Protein AF-A0A9Q1I9V9-F1 (afdb_monomer_lite)

pLDDT: mean 81.14, std 13.51, range [46.59, 95.5]

Radius of gyration: 14.07 Å; chains: 1; bounding box: 34×31×32 Å

Structure (mmCIF, N/CA/C/O backbone):
data_AF-A0A9Q1I9V9-F1
#
_entry.id   AF-A0A9Q1I9V9-F1
#
loop_
_atom_site.group_PDB
_atom_site.id
_atom_site.type_symbol
_atom_site.label_atom_id
_atom_site.label_alt_id
_atom_site.label_comp_id
_atom_site.label_asym_id
_atom_site.label_entity_id
_atom_site.label_seq_id
_atom_si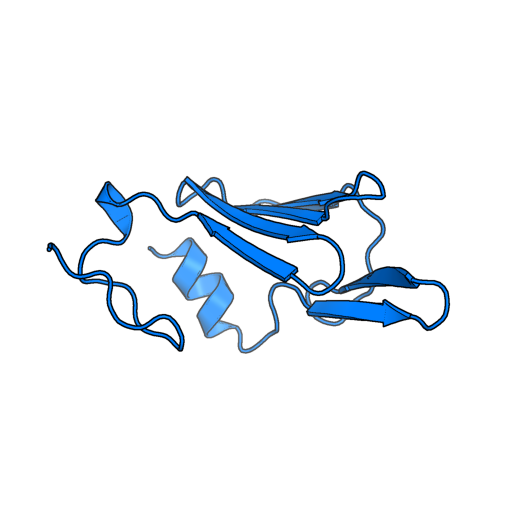te.pdbx_PDB_ins_code
_atom_site.Cartn_x
_atom_site.Cartn_y
_atom_site.Cartn_z
_atom_site.occupancy
_atom_site.B_iso_or_equiv
_atom_site.auth_seq_id
_atom_site.auth_comp_id
_atom_site.auth_asym_id
_atom_site.auth_atom_id
_atom_site.pdbx_PDB_model_num
ATOM 1 N N . MET A 1 1 ? -7.538 -8.683 13.013 1.00 52.72 1 MET A N 1
ATOM 2 C CA . MET A 1 1 ? -6.443 -8.438 13.986 1.00 52.72 1 MET A CA 1
ATOM 3 C C . MET A 1 1 ? -5.313 -9.462 13.846 1.00 52.72 1 MET A C 1
ATOM 5 O O . MET A 1 1 ? -4.161 -9.055 13.779 1.00 52.72 1 MET A O 1
ATOM 9 N N . GLU A 1 2 ? -5.599 -10.765 13.737 1.00 56.50 2 GLU A N 1
ATOM 10 C CA . GLU A 1 2 ? -4.557 -11.807 13.636 1.00 56.50 2 GLU A CA 1
ATOM 11 C C . GLU A 1 2 ? -3.662 -11.713 12.397 1.00 56.50 2 GLU A C 1
ATOM 13 O O . GLU A 1 2 ? -2.471 -11.951 12.523 1.00 56.50 2 GLU A O 1
ATOM 18 N N . THR A 1 3 ? -4.172 -11.310 11.228 1.00 54.62 3 THR A N 1
ATOM 19 C CA . THR A 1 3 ? -3.359 -11.149 10.006 1.00 54.62 3 THR A CA 1
ATOM 20 C C . THR A 1 3 ? -2.245 -10.116 10.188 1.00 54.62 3 THR A C 1
ATOM 22 O O . THR A 1 3 ? -1.083 -10.417 9.950 1.00 54.62 3 THR A O 1
ATOM 25 N N . VAL A 1 4 ? -2.566 -8.926 10.710 1.00 59.47 4 VAL A N 1
ATOM 26 C CA . VAL A 1 4 ? -1.568 -7.882 11.021 1.00 59.47 4 VAL A CA 1
ATOM 27 C C . VAL A 1 4 ? -0.612 -8.353 12.104 1.00 59.47 4 VAL A C 1
ATOM 29 O O . VAL A 1 4 ? 0.587 -8.127 12.005 1.00 59.47 4 VAL A O 1
ATOM 32 N N . ARG A 1 5 ? -1.130 -9.046 13.124 1.00 59.59 5 ARG A N 1
ATOM 33 C CA . ARG A 1 5 ? -0.303 -9.593 14.197 1.00 59.59 5 ARG A CA 1
ATOM 34 C C . ARG A 1 5 ? 0.656 -10.658 13.660 1.00 59.59 5 ARG A C 1
ATOM 36 O O . ARG A 1 5 ? 1.816 -10.615 14.028 1.00 59.59 5 ARG A O 1
ATOM 43 N N . ARG A 1 6 ? 0.235 -11.540 12.746 1.00 57.72 6 ARG A N 1
ATOM 44 C CA . ARG A 1 6 ? 1.109 -12.508 12.057 1.00 57.72 6 ARG A CA 1
ATOM 45 C C . ARG A 1 6 ? 2.176 -11.810 11.215 1.00 57.72 6 ARG A C 1
ATOM 47 O O . ARG A 1 6 ? 3.340 -12.180 11.305 1.00 57.72 6 ARG A O 1
ATOM 54 N N . LEU A 1 7 ? 1.801 -10.773 10.468 1.00 57.78 7 LEU A N 1
ATOM 55 C CA . LEU A 1 7 ? 2.731 -9.976 9.660 1.00 57.78 7 LEU A CA 1
ATOM 56 C C . LEU A 1 7 ? 3.751 -9.220 10.536 1.00 57.78 7 LEU A C 1
ATOM 58 O O . LEU A 1 7 ? 4.922 -9.141 10.185 1.00 57.78 7 LEU A O 1
ATOM 62 N N . TYR A 1 8 ? 3.330 -8.723 11.704 1.00 60.00 8 TYR A N 1
ATOM 63 C CA . TYR A 1 8 ? 4.174 -7.994 12.657 1.00 60.00 8 TYR A CA 1
ATOM 64 C C . TYR A 1 8 ? 5.059 -8.916 13.520 1.00 60.00 8 TYR A C 1
ATOM 66 O O . TYR A 1 8 ? 6.236 -8.637 13.727 1.00 60.00 8 TYR A O 1
ATOM 74 N N . GLN A 1 9 ? 4.521 -10.041 14.010 1.00 52.44 9 GLN A N 1
ATOM 75 C CA . GLN A 1 9 ? 5.220 -10.982 14.902 1.00 52.44 9 GLN A CA 1
ATOM 76 C C . GLN A 1 9 ? 6.343 -11.754 14.205 1.00 52.44 9 GLN A C 1
ATOM 78 O O . GLN A 1 9 ? 7.207 -12.298 14.884 1.00 52.44 9 GLN A O 1
ATOM 83 N N . GLN A 1 10 ? 6.366 -11.798 12.870 1.00 51.66 10 GLN A N 1
ATOM 84 C CA . GLN A 1 10 ? 7.457 -12.442 12.143 1.00 51.66 10 GLN A CA 1
ATOM 85 C C . GLN A 1 10 ? 8.767 -11.641 12.156 1.00 51.66 10 GLN A C 1
ATOM 87 O O . GLN A 1 10 ? 9.766 -12.171 11.683 1.00 51.66 10 GLN A O 1
ATOM 92 N N . GLY A 1 11 ? 8.807 -10.401 12.672 1.00 46.59 11 GLY A N 1
ATOM 93 C CA . GLY A 1 11 ? 10.046 -9.607 12.762 1.00 46.59 11 GLY A CA 1
ATOM 94 C C . GLY A 1 11 ? 10.717 -9.328 11.407 1.00 46.59 11 GLY A C 1
ATOM 95 O O . GLY A 1 11 ? 11.869 -8.908 11.353 1.00 46.59 11 GLY A O 1
ATOM 96 N N . ARG A 1 12 ? 10.005 -9.586 10.304 1.00 54.06 12 ARG A N 1
ATOM 97 C CA . ARG A 1 12 ? 10.462 -9.434 8.920 1.00 54.06 12 ARG A CA 1
ATOM 98 C C . ARG A 1 12 ? 9.771 -8.219 8.327 1.00 54.06 12 ARG A C 1
ATOM 100 O O . ARG A 1 12 ? 8.572 -8.030 8.529 1.00 54.06 12 ARG A O 1
ATOM 107 N N . SER A 1 13 ? 10.507 -7.400 7.583 1.00 59.16 13 SER A N 1
ATOM 108 C CA . SER A 1 13 ? 9.904 -6.321 6.806 1.00 59.16 13 SER A CA 1
ATOM 109 C C . SER A 1 13 ? 8.880 -6.916 5.832 1.00 59.16 13 SER A C 1
ATOM 111 O O . SER A 1 13 ? 9.212 -7.705 4.944 1.00 59.16 13 SER A O 1
ATOM 113 N N . MET A 1 14 ? 7.605 -6.569 6.033 1.00 65.62 14 MET A N 1
ATOM 114 C CA . MET A 1 14 ? 6.507 -7.026 5.175 1.00 65.62 14 MET A CA 1
ATOM 115 C C . MET A 1 14 ? 6.726 -6.558 3.735 1.00 65.62 14 MET A C 1
ATOM 117 O O . MET A 1 14 ? 6.530 -7.312 2.783 1.00 65.62 14 MET A O 1
ATOM 121 N N . MET A 1 15 ? 7.190 -5.317 3.604 1.00 77.69 15 MET A N 1
ATOM 122 C CA . MET A 1 15 ? 7.563 -4.693 2.351 1.00 77.69 15 MET A CA 1
ATOM 123 C C . MET A 1 15 ? 8.654 -3.652 2.618 1.00 77.69 15 MET A C 1
ATOM 125 O O . MET A 1 15 ? 8.510 -2.838 3.531 1.00 77.69 15 MET A O 1
ATOM 129 N N . SER A 1 16 ? 9.712 -3.662 1.812 1.00 82.19 16 SER A N 1
ATOM 130 C CA . SER A 1 16 ? 10.706 -2.583 1.749 1.00 82.19 16 SER A CA 1
ATOM 131 C C . SER A 1 16 ? 10.781 -2.064 0.317 1.00 82.19 16 SER A C 1
ATOM 133 O O . SER A 1 16 ? 10.691 -2.858 -0.626 1.00 82.19 16 SER A O 1
ATOM 135 N N . LEU A 1 17 ? 10.926 -0.747 0.163 1.00 80.06 17 LEU A N 1
ATOM 136 C CA . LEU A 1 17 ? 11.141 -0.109 -1.131 1.00 80.06 17 LEU A CA 1
ATOM 137 C C . LEU A 1 17 ? 12.488 0.598 -1.138 1.00 80.06 17 LEU A C 1
ATOM 139 O O . LEU A 1 17 ? 12.736 1.433 -0.272 1.00 80.06 17 LEU A O 1
ATOM 143 N N . ASP A 1 18 ? 13.291 0.303 -2.155 1.00 82.75 18 ASP A N 1
ATOM 144 C CA . ASP A 1 18 ? 14.519 1.036 -2.449 1.00 82.75 18 ASP A CA 1
ATOM 145 C C . ASP A 1 18 ? 14.359 1.771 -3.775 1.00 82.75 18 ASP A C 1
ATOM 147 O O . ASP A 1 18 ? 13.983 1.172 -4.789 1.00 82.75 18 ASP A O 1
ATOM 151 N N . VAL A 1 19 ? 14.670 3.065 -3.775 1.00 76.69 19 VAL A N 1
ATOM 152 C CA . VAL A 1 19 ? 14.7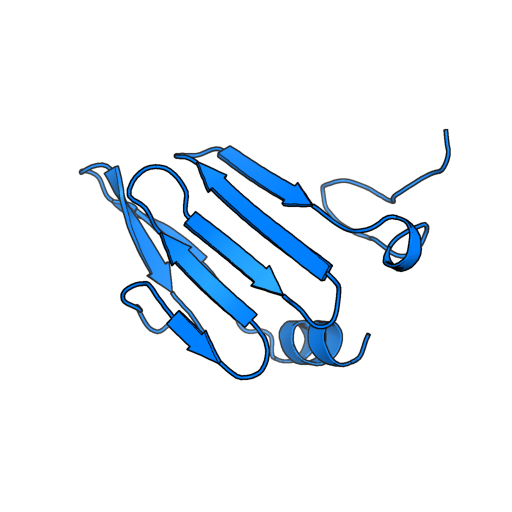18 3.875 -4.994 1.00 76.69 19 VAL A CA 1
ATOM 153 C C . VAL A 1 19 ? 16.151 3.859 -5.510 1.00 76.69 19 VAL A C 1
ATOM 155 O O . VAL A 1 19 ? 17.057 4.392 -4.872 1.00 76.69 19 VAL A O 1
ATOM 158 N N . ALA A 1 20 ? 16.368 3.217 -6.654 1.00 76.50 20 ALA A N 1
ATOM 159 C CA . ALA A 1 20 ? 17.667 3.220 -7.313 1.00 76.50 20 ALA A CA 1
ATOM 160 C C . ALA A 1 20 ? 17.961 4.587 -7.956 1.00 76.50 20 ALA A C 1
ATOM 162 O O . ALA A 1 20 ? 17.063 5.395 -8.196 1.00 76.50 20 ALA A O 1
ATOM 163 N N . SER A 1 21 ? 19.230 4.835 -8.285 1.00 72.81 21 SER A N 1
ATOM 164 C CA . SER A 1 21 ? 19.709 6.094 -8.882 1.00 72.81 21 SER A CA 1
ATOM 165 C C . SER A 1 21 ? 19.014 6.470 -10.198 1.00 72.81 21 SER A C 1
ATOM 167 O O . SER A 1 21 ? 18.949 7.644 -10.546 1.00 72.81 21 SER A O 1
ATOM 169 N N . ASN A 1 22 ? 18.445 5.494 -10.907 1.00 76.50 22 ASN A N 1
ATOM 170 C CA . ASN A 1 22 ? 17.635 5.680 -12.113 1.00 76.50 22 ASN A CA 1
ATOM 171 C C . ASN A 1 22 ? 16.130 5.878 -11.828 1.00 76.50 22 ASN A C 1
ATOM 173 O O . ASN A 1 22 ? 15.313 5.656 -12.717 1.00 76.50 22 ASN A O 1
ATOM 177 N N . MET A 1 23 ? 15.754 6.213 -10.589 1.00 70.50 23 MET A N 1
ATOM 178 C CA . MET A 1 23 ? 14.366 6.317 -10.114 1.00 70.50 23 MET A CA 1
ATOM 179 C C . MET A 1 23 ? 13.552 5.019 -10.243 1.00 70.50 23 MET A C 1
ATOM 181 O O . MET A 1 23 ? 12.326 5.044 -10.138 1.00 70.50 23 MET A O 1
ATOM 185 N N . SER A 1 24 ? 14.205 3.867 -10.439 1.00 78.06 24 SER A N 1
ATOM 186 C CA . SER A 1 24 ? 13.506 2.583 -10.410 1.00 78.06 24 SER A CA 1
ATOM 187 C C . SER A 1 24 ? 13.212 2.160 -8.974 1.00 78.06 24 SER A C 1
ATOM 189 O O . SER A 1 24 ? 14.039 2.307 -8.074 1.00 78.06 24 SER A O 1
ATOM 191 N N . VAL A 1 25 ? 12.006 1.637 -8.766 1.00 83.06 25 VAL A N 1
ATOM 192 C CA . VAL A 1 25 ? 11.533 1.178 -7.460 1.00 83.06 25 VAL A CA 1
ATOM 193 C C . VAL A 1 25 ? 11.775 -0.325 -7.354 1.00 83.06 25 VAL A C 1
ATOM 195 O O . VAL A 1 25 ? 11.168 -1.115 -8.078 1.00 83.06 25 VAL A O 1
ATOM 198 N N . ASN A 1 26 ? 12.658 -0.730 -6.446 1.00 89.19 26 ASN A N 1
ATOM 199 C CA . ASN A 1 26 ? 12.846 -2.130 -6.082 1.00 89.19 26 ASN A CA 1
ATOM 200 C C . ASN A 1 26 ? 11.945 -2.471 -4.903 1.00 89.19 26 ASN A C 1
ATOM 202 O O . ASN A 1 26 ? 11.951 -1.771 -3.895 1.00 89.19 26 ASN A O 1
ATOM 206 N N . ILE A 1 27 ? 11.185 -3.557 -5.028 1.00 90.19 27 ILE A N 1
ATOM 207 C CA . ILE A 1 27 ? 10.244 -3.998 -4.000 1.00 90.19 27 ILE A CA 1
ATOM 208 C C . ILE A 1 27 ? 10.716 -5.336 -3.452 1.00 90.19 27 ILE A C 1
ATOM 210 O O . ILE A 1 27 ? 10.950 -6.285 -4.208 1.00 90.19 27 ILE A O 1
ATOM 214 N N . TYR A 1 28 ? 10.816 -5.410 -2.130 1.00 90.50 28 TYR A N 1
ATOM 215 C CA . TYR A 1 28 ? 11.225 -6.609 -1.415 1.00 90.50 28 TYR A CA 1
ATOM 216 C C . TYR A 1 28 ? 10.102 -7.087 -0.512 1.00 90.50 28 TYR A C 1
ATOM 218 O O . TYR A 1 28 ? 9.545 -6.308 0.256 1.00 90.50 28 TYR A O 1
ATOM 226 N N . VAL A 1 29 ? 9.818 -8.384 -0.573 1.00 88.94 29 VAL A N 1
ATOM 227 C CA . VAL A 1 29 ? 8.943 -9.085 0.367 1.00 88.94 29 VAL A CA 1
ATOM 228 C C . VAL A 1 29 ? 9.794 -10.139 1.045 1.00 88.94 29 VAL A C 1
ATOM 230 O O . VAL A 1 29 ? 10.423 -10.950 0.364 1.00 88.94 29 VAL A O 1
ATOM 233 N N . ASN A 1 30 ? 9.837 -10.150 2.380 1.00 87.00 30 ASN A N 1
ATOM 234 C CA . ASN A 1 30 ? 10.602 -11.154 3.123 1.00 87.00 30 ASN A CA 1
ATOM 235 C C . ASN A 1 30 ? 12.099 -11.208 2.728 1.00 87.00 30 ASN A C 1
ATOM 237 O O . ASN A 1 30 ? 12.691 -12.288 2.704 1.00 87.00 30 ASN A O 1
ATOM 241 N N . HIS A 1 31 ? 12.699 -10.046 2.434 1.00 85.56 31 HIS A N 1
ATOM 242 C CA . HIS A 1 31 ? 14.072 -9.866 1.917 1.00 85.56 31 HIS A CA 1
ATOM 243 C C . HIS A 1 31 ? 14.329 -10.412 0.502 1.00 85.56 31 HIS A C 1
ATOM 245 O O . HIS A 1 31 ? 15.466 -10.416 0.038 1.00 85.56 31 HIS A O 1
ATOM 251 N N . LYS A 1 32 ? 13.292 -10.849 -0.220 1.00 89.81 32 LYS A N 1
ATOM 252 C CA . LYS A 1 32 ? 13.400 -11.287 -1.613 1.00 89.81 32 LYS A CA 1
ATOM 253 C C . LYS A 1 32 ? 12.828 -10.221 -2.538 1.00 89.81 32 LYS A C 1
ATOM 255 O O . LYS A 1 32 ? 11.689 -9.791 -2.355 1.00 89.81 32 LYS A O 1
ATOM 260 N N . ARG A 1 33 ? 13.604 -9.824 -3.550 1.00 91.44 33 ARG A N 1
ATOM 261 C CA . ARG A 1 33 ? 13.129 -8.922 -4.605 1.00 91.44 33 ARG A CA 1
ATOM 262 C C . ARG A 1 33 ? 12.006 -9.602 -5.386 1.00 91.44 33 ARG A C 1
ATOM 264 O O . ARG A 1 33 ? 12.174 -10.736 -5.840 1.00 91.44 33 ARG A O 1
ATOM 271 N N . ILE A 1 34 ? 10.885 -8.909 -5.545 1.00 92.88 34 ILE A N 1
ATOM 272 C CA . ILE A 1 34 ? 9.754 -9.356 -6.364 1.00 92.88 34 ILE A CA 1
ATOM 273 C C . ILE A 1 34 ? 9.603 -8.460 -7.592 1.00 92.88 34 ILE A C 1
ATOM 275 O O . ILE A 1 34 ? 10.143 -7.355 -7.646 1.00 92.88 34 ILE A O 1
ATOM 279 N N . ILE A 1 35 ? 8.860 -8.946 -8.582 1.00 91.94 35 ILE A N 1
ATOM 280 C CA . ILE A 1 35 ? 8.433 -8.169 -9.746 1.00 91.94 35 ILE A CA 1
ATOM 281 C C . ILE A 1 35 ? 6.910 -8.025 -9.629 1.00 91.94 35 ILE A C 1
ATOM 283 O O . ILE A 1 35 ? 6.230 -9.050 -9.581 1.00 91.94 35 ILE A O 1
ATOM 287 N N . PRO A 1 36 ? 6.358 -6.804 -9.519 1.00 91.69 36 PRO A N 1
ATOM 288 C CA . PRO A 1 36 ? 4.912 -6.602 -9.517 1.00 91.69 36 PRO A CA 1
ATOM 289 C C . PRO A 1 36 ? 4.261 -7.020 -10.849 1.00 91.69 36 PRO A C 1
ATOM 291 O O . PRO A 1 36 ? 4.889 -6.916 -11.897 1.00 91.69 36 PRO A O 1
ATOM 294 N N . ALA A 1 37 ? 2.989 -7.424 -10.874 1.00 95.50 37 ALA A N 1
ATOM 295 C CA . ALA A 1 37 ? 2.089 -7.572 -9.726 1.00 95.50 37 ALA A CA 1
ATOM 296 C C . ALA A 1 37 ? 2.401 -8.836 -8.900 1.00 95.50 37 ALA A C 1
ATOM 298 O O . ALA A 1 37 ? 2.687 -9.894 -9.451 1.00 95.50 37 ALA A O 1
ATOM 299 N N . PHE A 1 38 ? 2.331 -8.715 -7.574 1.00 93.94 38 PHE A N 1
ATOM 300 C CA . PHE A 1 38 ? 2.577 -9.806 -6.628 1.00 93.94 38 PHE A CA 1
ATOM 301 C C . PHE A 1 38 ? 1.385 -9.955 -5.682 1.00 93.94 38 PHE A C 1
ATOM 303 O O . PHE A 1 38 ? 0.867 -8.957 -5.182 1.00 93.94 38 PHE A O 1
ATOM 310 N N . GLU A 1 39 ? 0.973 -11.186 -5.398 1.00 94.06 39 GLU A N 1
ATOM 311 C CA . GLU A 1 39 ? -0.139 -11.482 -4.495 1.00 94.06 39 GLU A CA 1
ATOM 312 C C . GLU A 1 39 ? 0.135 -12.759 -3.701 1.00 94.06 39 GLU A C 1
ATOM 314 O O . GLU A 1 39 ? 0.747 -13.704 -4.201 1.00 94.06 39 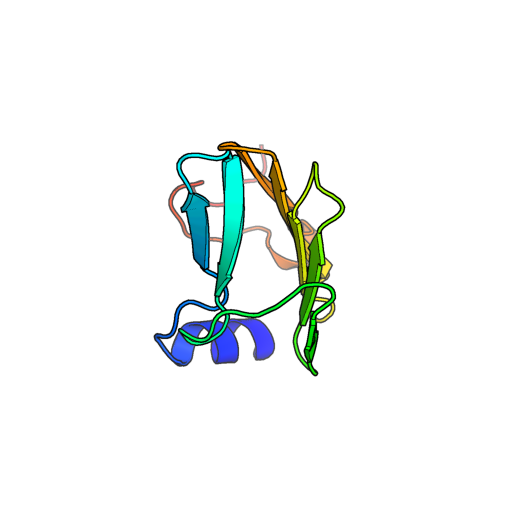GLU A O 1
ATOM 319 N N . ASN A 1 40 ? -0.319 -12.777 -2.452 1.00 89.69 40 ASN A N 1
ATOM 320 C CA . ASN A 1 40 ? -0.407 -13.972 -1.625 1.00 89.69 40 ASN A CA 1
ATOM 321 C C . ASN A 1 40 ? -1.735 -13.960 -0.847 1.00 89.69 40 ASN A C 1
ATOM 323 O O . ASN A 1 40 ? -2.589 -13.105 -1.065 1.00 89.69 40 ASN A O 1
ATOM 327 N N . SER A 1 41 ? -1.908 -14.898 0.084 1.00 89.19 41 SER A N 1
ATOM 328 C CA . SER A 1 41 ? -3.124 -15.002 0.900 1.00 89.19 41 SER A CA 1
ATOM 329 C C . SER A 1 41 ? -3.400 -13.797 1.808 1.00 89.19 41 SER A C 1
ATOM 331 O O . SER A 1 41 ? -4.525 -13.642 2.276 1.00 89.19 41 SER A O 1
ATOM 333 N N . ASP A 1 42 ? -2.396 -12.967 2.098 1.00 87.75 42 ASP A N 1
ATOM 334 C CA . ASP A 1 42 ? -2.489 -11.886 3.080 1.00 87.75 42 ASP A CA 1
ATOM 335 C C . ASP A 1 42 ? -2.595 -10.495 2.433 1.00 87.75 42 ASP A C 1
ATOM 337 O O . ASP A 1 42 ? -3.259 -9.610 2.982 1.00 87.75 42 ASP A O 1
ATOM 341 N N . PHE A 1 43 ? -1.934 -10.274 1.291 1.00 9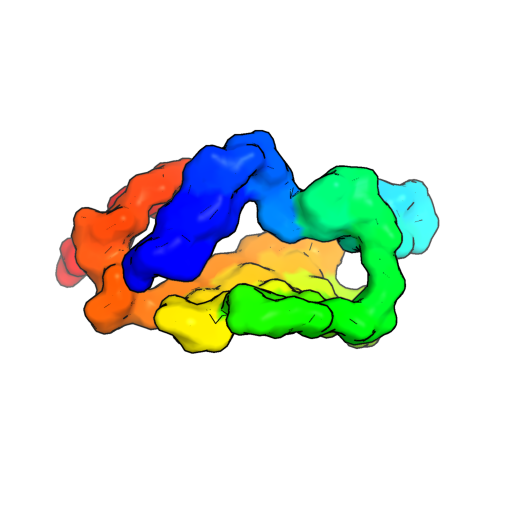2.19 43 PHE A N 1
ATOM 342 C CA . PHE A 1 43 ? -1.839 -8.964 0.652 1.00 92.19 43 PHE A CA 1
ATOM 343 C C . PHE A 1 43 ? -1.523 -9.023 -0.849 1.00 92.19 43 PHE A C 1
ATOM 345 O O . PHE A 1 43 ? -1.046 -10.023 -1.387 1.00 92.19 43 PHE A O 1
ATOM 352 N N . ARG A 1 44 ? -1.722 -7.879 -1.514 1.00 94.81 44 ARG A N 1
ATOM 353 C CA . ARG A 1 44 ? -1.410 -7.658 -2.931 1.00 94.81 44 ARG A CA 1
ATOM 354 C C . ARG A 1 44 ? -0.561 -6.408 -3.123 1.00 94.81 44 ARG A C 1
ATOM 356 O O . ARG A 1 44 ? -0.846 -5.379 -2.516 1.00 94.81 44 ARG A O 1
ATOM 363 N N . ILE A 1 45 ? 0.436 -6.482 -4.000 1.00 94.69 45 ILE A N 1
ATOM 364 C CA . ILE A 1 45 ? 1.306 -5.374 -4.397 1.00 94.69 45 ILE A CA 1
ATOM 365 C C . ILE A 1 45 ? 1.192 -5.150 -5.907 1.00 94.69 45 ILE A C 1
ATOM 367 O O . ILE A 1 45 ? 1.425 -6.059 -6.704 1.00 94.69 45 ILE A O 1
ATOM 371 N N . THR A 1 46 ? 0.900 -3.916 -6.306 1.00 95.44 46 THR A N 1
ATOM 372 C CA . THR A 1 46 ? 0.872 -3.481 -7.711 1.00 95.44 46 THR A CA 1
ATOM 373 C C . THR A 1 46 ? 1.757 -2.261 -7.915 1.00 95.44 46 THR A C 1
ATOM 375 O O . THR A 1 46 ? 1.872 -1.433 -7.016 1.00 95.44 46 THR A O 1
ATOM 378 N N . ASN A 1 47 ? 2.346 -2.118 -9.100 1.00 92.62 47 ASN A N 1
ATOM 379 C CA . ASN A 1 47 ? 3.097 -0.931 -9.500 1.00 92.62 47 ASN A CA 1
ATOM 380 C C . ASN A 1 47 ? 2.710 -0.556 -10.937 1.00 92.62 47 ASN A C 1
ATOM 382 O O . ASN A 1 47 ? 2.666 -1.434 -11.796 1.00 92.62 47 ASN A O 1
ATOM 386 N N . ASN A 1 48 ? 2.405 0.719 -11.187 1.00 91.62 48 ASN A N 1
ATOM 387 C CA . ASN A 1 48 ? 2.055 1.232 -12.522 1.00 91.62 48 ASN A CA 1
ATOM 388 C C . ASN A 1 48 ? 3.094 2.225 -13.086 1.00 91.62 48 ASN A C 1
ATOM 390 O O . ASN A 1 48 ? 2.785 2.992 -13.992 1.00 91.62 48 ASN A O 1
ATOM 394 N N . GLY A 1 49 ? 4.299 2.258 -12.515 1.00 87.88 49 GLY A N 1
ATOM 395 C CA . GLY A 1 49 ? 5.366 3.211 -12.830 1.00 87.88 49 GLY A CA 1
ATOM 396 C C . GLY A 1 49 ? 5.293 4.531 -12.054 1.00 87.88 49 GLY A C 1
ATOM 397 O O . GLY A 1 49 ? 6.321 5.168 -11.855 1.00 87.88 49 GLY A O 1
ATOM 398 N N . ILE A 1 50 ? 4.113 4.923 -11.563 1.00 88.50 50 ILE A N 1
ATOM 399 C CA . ILE A 1 50 ? 3.898 6.176 -10.814 1.00 88.50 50 ILE A CA 1
ATOM 400 C C . ILE A 1 50 ? 3.642 5.886 -9.332 1.00 88.50 50 ILE A C 1
ATOM 402 O O . ILE A 1 50 ? 4.118 6.592 -8.444 1.00 88.50 50 ILE A O 1
ATOM 406 N N . GLU A 1 51 ? 2.874 4.837 -9.066 1.00 91.62 51 GLU A N 1
ATOM 407 C CA . GLU A 1 51 ? 2.419 4.442 -7.746 1.00 91.62 51 GLU A CA 1
ATOM 408 C C . GLU A 1 51 ? 2.710 2.964 -7.514 1.00 91.62 51 GLU A C 1
ATOM 410 O O . GLU A 1 51 ? 2.363 2.110 -8.334 1.00 91.62 51 GLU A O 1
ATOM 415 N N . THR A 1 52 ? 3.307 2.666 -6.361 1.00 93.12 52 THR A N 1
ATOM 416 C CA . THR A 1 52 ? 3.291 1.319 -5.792 1.00 93.12 52 THR A CA 1
ATOM 417 C C . THR A 1 52 ? 2.197 1.251 -4.741 1.00 93.12 52 THR A C 1
ATOM 419 O O . THR A 1 52 ? 2.220 2.017 -3.782 1.00 93.12 52 THR A O 1
ATOM 422 N N . LEU A 1 53 ? 1.258 0.325 -4.898 1.00 95.19 53 LEU A N 1
ATOM 423 C CA . LEU A 1 53 ? 0.131 0.137 -3.994 1.00 95.19 53 LEU A CA 1
ATOM 424 C C . LEU A 1 53 ? 0.214 -1.240 -3.339 1.00 95.19 53 LEU A C 1
ATOM 426 O O . LEU A 1 53 ? 0.191 -2.259 -4.024 1.00 95.19 53 LEU A O 1
ATOM 430 N N . LEU A 1 54 ? 0.259 -1.250 -2.012 1.00 94.19 54 LEU A N 1
ATOM 431 C CA . LEU A 1 54 ? 0.085 -2.423 -1.167 1.00 94.19 54 LEU A CA 1
ATOM 432 C C . LEU A 1 54 ? -1.340 -2.413 -0.608 1.00 94.19 54 LEU A C 1
ATOM 434 O O . LEU A 1 54 ? -1.760 -1.434 0.007 1.00 94.19 54 LEU A O 1
ATOM 438 N N . VAL A 1 55 ? -2.068 -3.510 -0.783 1.00 94.81 55 VAL A N 1
ATOM 439 C CA . VAL A 1 55 ? -3.425 -3.710 -0.262 1.00 94.81 55 VAL A CA 1
ATOM 440 C C . VAL A 1 55 ? -3.419 -4.890 0.697 1.00 94.81 55 VAL A C 1
ATOM 442 O O . VAL A 1 55 ? -2.916 -5.952 0.342 1.00 94.81 55 VAL A O 1
ATOM 445 N N . ILE A 1 56 ? -4.012 -4.718 1.880 1.00 92.88 56 ILE A N 1
ATOM 446 C CA . ILE A 1 56 ? -4.192 -5.769 2.891 1.00 92.88 56 ILE A CA 1
ATOM 447 C C . ILE A 1 56 ? -5.703 -5.981 3.081 1.00 92.88 56 ILE A C 1
ATOM 449 O O . ILE A 1 56 ? -6.319 -5.305 3.917 1.00 92.88 56 ILE A O 1
ATOM 453 N N . PRO A 1 57 ? -6.334 -6.878 2.297 1.00 92.12 57 PRO A N 1
ATOM 454 C CA . PRO A 1 57 ? -7.792 -7.007 2.251 1.00 92.12 57 PRO A CA 1
ATOM 455 C C . PRO A 1 57 ? -8.418 -7.322 3.613 1.00 92.12 57 PRO A C 1
ATOM 457 O O . PRO A 1 57 ? -9.437 -6.742 3.971 1.00 92.12 57 PRO A O 1
ATOM 460 N N . ALA A 1 58 ? -7.762 -8.158 4.425 1.00 89.50 58 ALA A N 1
ATOM 461 C CA . ALA A 1 58 ? -8.268 -8.601 5.728 1.00 89.50 58 ALA A CA 1
ATOM 462 C C . ALA A 1 58 ? -8.544 -7.465 6.735 1.00 89.50 58 ALA A C 1
ATOM 464 O O . ALA A 1 58 ? -9.247 -7.671 7.723 1.00 89.50 58 ALA A O 1
ATOM 465 N N . ILE A 1 59 ? -7.966 -6.279 6.520 1.00 88.00 59 ILE A N 1
ATOM 466 C CA . ILE A 1 59 ? -8.157 -5.094 7.370 1.00 88.00 59 ILE A CA 1
ATOM 467 C C . ILE A 1 59 ? -8.557 -3.848 6.575 1.00 88.00 59 ILE A C 1
ATOM 469 O O . ILE A 1 59 ? -8.549 -2.748 7.124 1.00 88.00 59 ILE A O 1
ATOM 473 N N . ASN A 1 60 ? -8.883 -3.999 5.287 1.00 91.19 60 ASN A N 1
ATOM 474 C CA . ASN A 1 60 ? -9.244 -2.897 4.393 1.00 91.19 60 ASN A CA 1
ATOM 475 C C . ASN A 1 60 ? -8.240 -1.723 4.413 1.00 91.19 60 ASN A C 1
ATOM 477 O O . ASN A 1 60 ? -8.614 -0.565 4.219 1.00 91.19 60 ASN A O 1
ATOM 481 N N . ALA A 1 61 ? -6.960 -2.017 4.655 1.00 91.81 61 ALA A N 1
ATOM 482 C CA . ALA A 1 61 ? -5.896 -1.024 4.684 1.00 91.81 61 ALA A CA 1
ATOM 483 C C . ALA A 1 61 ? -5.093 -1.049 3.387 1.00 91.81 61 ALA A C 1
ATOM 485 O O . ALA A 1 61 ? -4.967 -2.083 2.722 1.00 91.81 61 ALA A O 1
ATOM 486 N N . ARG A 1 62 ? -4.521 0.103 3.044 1.00 93.88 62 ARG A N 1
ATOM 487 C CA . ARG A 1 62 ? -3.632 0.238 1.891 1.00 93.88 62 ARG A CA 1
ATOM 488 C C . ARG A 1 62 ? -2.513 1.218 2.172 1.00 93.88 62 ARG A C 1
ATOM 490 O O . ARG A 1 62 ? -2.713 2.214 2.867 1.00 93.88 62 ARG A O 1
ATOM 497 N N . VAL A 1 63 ? -1.359 0.935 1.590 1.00 92.75 63 VAL A N 1
ATOM 498 C CA . VAL A 1 63 ? -0.187 1.806 1.609 1.00 92.75 63 VAL A CA 1
ATOM 499 C C . VAL A 1 63 ? 0.154 2.147 0.168 1.00 92.75 63 VAL A C 1
ATOM 501 O O . VAL A 1 63 ? 0.295 1.248 -0.659 1.00 92.75 63 VAL A O 1
ATOM 504 N N . SER A 1 64 ? 0.251 3.434 -0.138 1.00 93.31 64 SER A N 1
ATOM 505 C CA . SER A 1 64 ? 0.649 3.931 -1.454 1.00 93.31 64 SER A CA 1
ATOM 506 C C . SER A 1 64 ? 1.998 4.625 -1.346 1.00 93.31 64 SER A C 1
ATOM 508 O O . SER A 1 64 ? 2.205 5.427 -0.437 1.00 93.31 64 SER A O 1
ATOM 510 N N . PHE A 1 65 ? 2.892 4.320 -2.282 1.00 90.44 65 PHE A N 1
ATOM 511 C CA . PHE A 1 65 ? 4.179 4.979 -2.472 1.00 90.44 65 PHE A CA 1
ATOM 512 C C . PHE A 1 65 ? 4.194 5.663 -3.834 1.00 90.44 65 PHE A C 1
ATOM 514 O O . PHE A 1 65 ? 3.968 5.014 -4.857 1.00 90.44 65 PHE A O 1
ATOM 521 N N . ARG A 1 66 ? 4.486 6.962 -3.847 1.00 88.81 66 ARG A N 1
ATOM 522 C CA . ARG A 1 66 ? 4.608 7.799 -5.045 1.00 88.81 66 ARG A CA 1
ATOM 523 C C . ARG A 1 66 ? 5.919 8.572 -4.948 1.00 88.81 66 ARG A C 1
ATOM 525 O O . ARG A 1 66 ? 6.026 9.539 -4.195 1.00 88.81 66 ARG A O 1
ATOM 532 N N . GLY A 1 67 ? 6.938 8.107 -5.670 1.00 80.94 67 GLY A N 1
ATOM 533 C CA . GLY A 1 67 ? 8.306 8.604 -5.511 1.00 80.94 67 GLY A CA 1
ATOM 534 C C . GLY A 1 67 ? 8.814 8.392 -4.080 1.00 80.94 67 GLY A C 1
ATOM 535 O O . GLY A 1 67 ? 8.851 7.262 -3.602 1.00 80.94 67 GLY A O 1
ATOM 536 N N . LEU A 1 68 ? 9.175 9.483 -3.398 1.00 80.44 68 LEU A N 1
ATOM 537 C CA . LEU A 1 68 ? 9.634 9.479 -1.999 1.00 80.44 68 LEU A CA 1
ATOM 538 C C . LEU A 1 68 ? 8.504 9.682 -0.977 1.00 80.44 68 LEU A C 1
ATOM 540 O O . LEU A 1 68 ? 8.744 9.635 0.228 1.00 80.44 68 LEU A O 1
ATOM 544 N N . MET A 1 69 ? 7.278 9.937 -1.438 1.00 86.62 69 MET A N 1
ATOM 545 C CA . MET A 1 69 ? 6.130 10.138 -0.559 1.00 86.62 69 MET A CA 1
ATOM 546 C C . MET A 1 69 ? 5.381 8.827 -0.357 1.00 86.62 69 MET A C 1
ATOM 548 O O . MET A 1 69 ? 5.182 8.059 -1.301 1.00 86.62 69 MET A O 1
ATOM 552 N N . PHE A 1 70 ? 4.904 8.607 0.865 1.00 89.75 70 PHE A N 1
ATOM 553 C CA . PHE A 1 70 ? 4.004 7.506 1.170 1.00 89.75 70 PHE A CA 1
ATOM 554 C C . PHE A 1 70 ? 2.728 8.010 1.839 1.00 89.75 70 PHE A C 1
ATOM 556 O O . PHE A 1 70 ? 2.710 9.048 2.499 1.00 89.75 70 PHE A O 1
ATOM 563 N N . SER A 1 71 ? 1.649 7.256 1.668 1.00 91.44 71 SER A N 1
ATOM 564 C CA . SER A 1 71 ? 0.387 7.475 2.363 1.00 91.44 71 SER A CA 1
ATOM 565 C C . SER A 1 71 ? -0.177 6.149 2.844 1.00 91.44 71 SER A C 1
ATOM 567 O O . SER A 1 71 ? -0.036 5.116 2.189 1.00 91.44 71 SER A O 1
ATOM 569 N N . ILE A 1 72 ? -0.808 6.1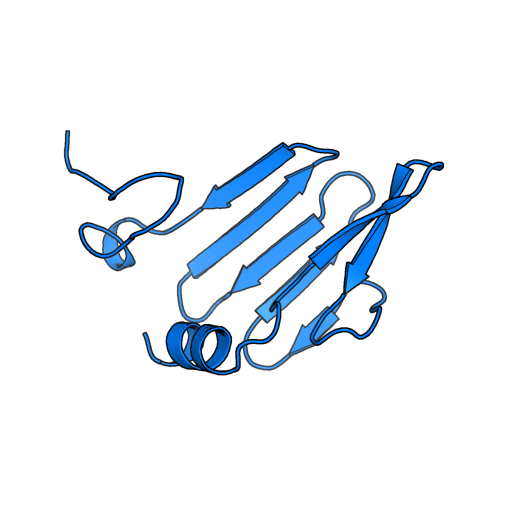80 4.013 1.00 90.94 72 ILE A N 1
ATOM 570 C CA . ILE A 1 72 ? -1.424 5.012 4.631 1.00 90.94 72 ILE A CA 1
ATOM 571 C C . ILE A 1 72 ? -2.900 5.330 4.816 1.00 90.94 72 ILE A C 1
ATOM 573 O O . ILE A 1 72 ? -3.257 6.288 5.498 1.00 90.94 72 ILE A O 1
ATOM 577 N N . TYR A 1 73 ? -3.758 4.512 4.221 1.00 91.25 73 TYR A N 1
ATOM 578 C CA . TYR A 1 73 ? -5.191 4.555 4.468 1.00 91.25 73 TYR A CA 1
ATOM 579 C C . TYR A 1 73 ? -5.577 3.402 5.389 1.00 91.25 73 TYR A C 1
ATOM 581 O O . TYR A 1 73 ? -5.338 2.233 5.075 1.00 91.25 73 TYR A O 1
ATOM 589 N N . MET A 1 74 ? -6.210 3.753 6.506 1.00 88.94 74 MET A N 1
ATOM 590 C CA . MET A 1 74 ? -6.740 2.831 7.505 1.00 88.94 74 MET A CA 1
ATOM 591 C C . MET A 1 74 ? -8.203 3.190 7.798 1.00 88.94 74 MET A C 1
ATOM 593 O O . MET A 1 74 ? -8.482 4.342 8.139 1.00 88.94 74 MET A O 1
ATOM 597 N N . PRO A 1 75 ? -9.148 2.241 7.692 1.00 88.81 75 PRO A N 1
ATOM 598 C CA . PRO A 1 75 ? -10.546 2.485 8.028 1.00 88.81 75 PRO A CA 1
ATOM 599 C C . PRO A 1 75 ? -10.720 2.836 9.506 1.00 88.81 75 PRO A C 1
ATOM 601 O O . PRO A 1 75 ? -10.320 2.077 10.389 1.00 88.81 75 PRO A O 1
ATOM 604 N N . TYR A 1 76 ? -11.390 3.954 9.783 1.00 84.50 76 TYR A N 1
ATOM 605 C CA . TYR A 1 76 ? -11.635 4.414 11.153 1.00 84.50 76 TYR A CA 1
ATOM 606 C C . TYR A 1 76 ? -12.333 3.354 12.021 1.00 84.50 76 TYR A C 1
ATOM 608 O O . TYR A 1 76 ? -11.947 3.149 13.168 1.00 84.50 76 TYR A O 1
ATOM 616 N N . SER A 1 77 ? -13.297 2.620 11.452 1.00 86.69 77 SER A N 1
ATOM 617 C CA . SER A 1 77 ? -14.057 1.569 12.144 1.00 86.69 77 SER A CA 1
ATOM 618 C C . SER A 1 77 ? -13.197 0.439 12.720 1.00 86.69 77 SER A C 1
ATOM 620 O O . SER A 1 77 ? -13.621 -0.212 13.669 1.00 86.69 77 SER A O 1
ATOM 622 N N . LEU A 1 78 ? -12.002 0.203 12.167 1.00 83.31 78 LEU A N 1
ATOM 623 C CA . LEU A 1 78 ? -11.086 -0.852 12.613 1.00 83.31 78 LEU A CA 1
ATOM 624 C C . LEU A 1 78 ? -9.921 -0.321 13.456 1.00 83.31 78 LEU A C 1
ATOM 626 O O . LEU A 1 78 ? -9.363 -1.059 14.266 1.00 83.31 78 LEU A O 1
ATOM 630 N N . PHE A 1 79 ? -9.542 0.941 13.250 1.00 84.00 79 PHE A N 1
ATOM 631 C CA . PHE A 1 79 ? -8.266 1.484 13.720 1.00 84.00 79 PHE A CA 1
ATOM 632 C C . PHE A 1 79 ? -8.394 2.652 14.706 1.00 84.00 79 PHE A C 1
ATOM 634 O O . PHE A 1 79 ? -7.386 3.098 15.255 1.00 84.00 79 PHE A O 1
ATOM 641 N N . HIS A 1 80 ? -9.603 3.141 14.989 1.00 82.94 80 HIS A N 1
ATOM 642 C CA . HIS A 1 80 ? -9.792 4.186 15.993 1.00 82.94 80 HIS A CA 1
ATOM 643 C C . HIS A 1 80 ? -9.287 3.746 17.378 1.00 82.94 80 HIS A C 1
ATOM 645 O O . HIS A 1 80 ? -9.608 2.654 17.841 1.00 82.94 80 HIS A O 1
ATOM 651 N N . GLY A 1 81 ? -8.476 4.590 18.029 1.00 79.25 81 GLY A N 1
ATOM 652 C CA . GLY A 1 81 ? -7.941 4.340 19.374 1.00 79.25 81 GLY A CA 1
ATOM 653 C C . GLY A 1 81 ? -6.903 3.213 19.485 1.00 79.25 81 GLY A C 1
ATOM 654 O O . GLY A 1 81 ? -6.283 3.086 20.536 1.00 79.25 81 GLY A O 1
ATOM 655 N N . ASN A 1 82 ? -6.666 2.450 18.411 1.00 78.56 82 ASN A N 1
ATOM 656 C CA . ASN A 1 82 ? -5.859 1.223 18.418 1.00 78.56 82 ASN A CA 1
ATOM 657 C C . ASN A 1 82 ? -4.574 1.315 17.580 1.00 78.56 82 ASN A C 1
ATOM 659 O O . ASN A 1 82 ? -3.833 0.339 17.480 1.00 78.56 82 ASN A O 1
ATOM 663 N N . THR A 1 83 ? -4.304 2.458 16.947 1.00 81.19 83 THR A N 1
ATOM 664 C CA . THR A 1 83 ? -3.062 2.676 16.194 1.00 81.19 83 THR A CA 1
ATOM 665 C C . THR A 1 83 ? -2.003 3.307 17.085 1.00 81.19 83 THR A C 1
ATOM 667 O O . THR A 1 83 ? -2.251 4.349 17.686 1.00 81.19 83 THR A O 1
ATOM 670 N N . GLU A 1 84 ? -0.804 2.738 17.103 1.00 79.88 84 GLU A N 1
ATOM 671 C CA . GLU A 1 84 ? 0.392 3.342 17.690 1.00 79.88 84 GLU A CA 1
ATOM 672 C C . GLU A 1 84 ? 1.480 3.409 16.617 1.00 79.88 84 GLU A C 1
ATOM 674 O O . GLU A 1 84 ? 1.615 2.492 15.807 1.00 79.88 84 GLU A O 1
ATOM 679 N N . GLY A 1 85 ? 2.238 4.503 16.569 1.00 80.62 85 GLY A N 1
ATOM 680 C CA 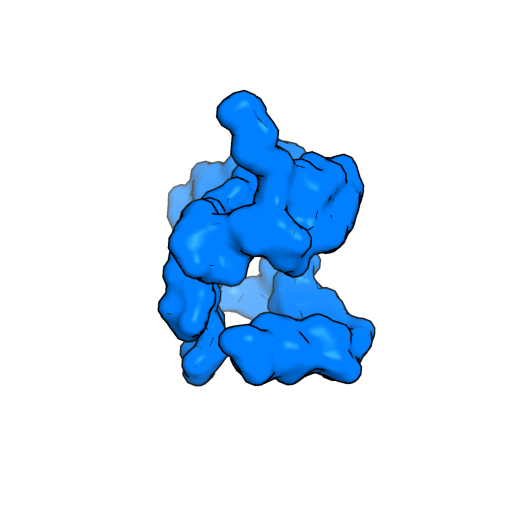. GLY A 1 85 ? 3.303 4.673 15.586 1.00 80.62 85 GLY A CA 1
ATOM 681 C C . GLY A 1 85 ? 3.793 6.111 15.488 1.00 80.62 85 GLY A C 1
ATOM 682 O O . GLY A 1 85 ? 3.338 6.989 16.220 1.00 80.62 85 GLY A O 1
ATOM 683 N N . GLN A 1 86 ? 4.701 6.356 14.541 1.00 80.38 86 GLN A N 1
ATOM 684 C CA . GLN A 1 86 ? 5.272 7.687 14.281 1.00 80.38 86 GLN A CA 1
ATOM 685 C C . GLN A 1 86 ? 4.217 8.717 13.840 1.00 80.38 86 GLN A C 1
ATOM 687 O O . GLN A 1 86 ? 4.395 9.913 14.031 1.00 80.38 86 GLN A O 1
ATOM 692 N N . CYS A 1 87 ? 3.081 8.258 13.309 1.00 80.69 87 CYS A N 1
ATOM 693 C CA . CYS A 1 87 ? 1.936 9.106 12.968 1.00 80.69 87 CYS A CA 1
ATOM 694 C C . CYS A 1 87 ? 1.033 9.435 14.177 1.00 80.69 87 CYS A C 1
ATOM 696 O O . CYS A 1 87 ? -0.012 10.059 14.008 1.00 80.69 87 CYS A O 1
ATOM 698 N N . GLY A 1 88 ? 1.404 9.003 15.387 1.00 75.56 88 GLY A N 1
ATOM 699 C CA . GLY A 1 88 ? 0.617 9.179 16.604 1.00 75.56 88 GLY A CA 1
ATOM 700 C C . GLY A 1 88 ? -0.563 8.208 16.728 1.00 75.56 88 GLY A C 1
ATOM 701 O O . GLY A 1 88 ? -0.720 7.259 15.958 1.00 75.56 88 GLY A O 1
ATOM 702 N N . LYS A 1 89 ? -1.404 8.443 17.744 1.00 75.12 89 LYS A N 1
ATOM 703 C CA . LYS A 1 89 ? -2.658 7.702 17.953 1.00 75.12 89 LYS A CA 1
ATOM 704 C C . LYS A 1 89 ? -3.787 8.344 17.155 1.00 75.12 89 LYS A C 1
ATOM 706 O O . LYS A 1 89 ? -3.928 9.564 17.180 1.00 75.12 89 LYS A O 1
ATOM 711 N N . SER A 1 90 ? -4.635 7.534 16.519 1.00 67.31 90 SER A N 1
ATOM 712 C CA . SER A 1 90 ? -5.875 8.021 15.912 1.00 67.31 90 SER A CA 1
ATOM 713 C C . SER A 1 90 ? -6.820 8.512 17.015 1.00 67.31 90 SER A C 1
ATOM 715 O O . SER A 1 90 ? -7.479 7.710 17.683 1.00 67.31 90 SER A O 1
ATOM 717 N N . LYS A 1 91 ? -6.853 9.830 17.242 1.00 58.09 91 LYS A N 1
ATOM 718 C CA . LYS A 1 91 ? -7.764 10.486 18.188 1.00 58.09 91 LYS A CA 1
ATOM 719 C C . LYS A 1 91 ? -8.996 11.018 17.456 1.00 58.09 91 LYS A C 1
ATOM 721 O O . LYS A 1 91 ? -8.929 11.378 16.284 1.00 58.09 91 LYS A O 1
ATOM 726 N N . ARG A 1 92 ? -10.129 11.036 18.159 1.00 51.06 92 ARG A N 1
ATOM 727 C CA . ARG A 1 92 ? -11.312 11.798 17.752 1.00 51.06 92 ARG A CA 1
ATOM 728 C C . ARG A 1 92 ? -11.008 13.269 18.054 1.00 51.06 92 ARG A C 1
ATOM 730 O O . ARG A 1 92 ? -10.588 13.547 19.177 1.00 51.06 92 ARG A O 1
ATOM 737 N N . TRP A 1 93 ? -11.121 14.136 17.050 1.00 52.31 93 TRP A N 1
ATOM 738 C CA . TRP A 1 93 ? -11.152 15.585 17.262 1.00 52.31 93 TRP A CA 1
ATOM 739 C C . TRP A 1 93 ? -12.454 15.962 17.962 1.00 52.31 93 TRP A C 1
ATOM 741 O O . TRP A 1 93 ? -13.494 15.355 17.604 1.00 52.31 93 TRP A O 1
#

Foldseek 3Di:
DVLVVVCVVVVFDCWDWDQDPVRDIFIDGRNDTDDPQDDDPAWTWHDPPQWIKIAGPVQRKIWIDGRPDIDIDGDCVRQQQNDDDPVHHRYDD

Organism: Synaphobranchus kaupii (NCBI:txid118154)

Secondary structure (DSSP, 8-state):
-HHHHHHHHT-S-S-EEEE-TTS-EEEEETTEEE-SSEE-SS-EEEE-SS-EEEEEGGGTEEEEEETTEEEEE--HHHHTTT--STT------

Sequence (93 aa):
METVRRLYQQGRSMMSLDVASNMSVNIYVNHKRIIPAFENSDFRITNNGIETLLVIPAINARVSFRGLMFSIYMPYSLFHGNTEGQCGKSKRW